Protein AF-A0A7C5BER9-F1 (afdb_monomer_lite)

Secondary structure (DSSP, 8-state):
--HHHHHHHHHHHTS--PSSP---HHHHHHHHHHHHHTT--EEEEEEETTEEEEEE----SS-SS-----

Radius of gyration: 14.13 Å; chains: 1; bounding box: 30×29×32 Å

Foldseek 3Di:
DDPVVVVLVVVLVPPPQDPVGDACPVNQVSVVVVCVVVVWDWDWDDPDVRRIDIGTDDDDPDDPDDDDDD

pLDDT: mean 91.59, std 7.07, range [63.62, 97.38]

Structure (mmCIF, N/CA/C/O backbone):
data_AF-A0A7C5BER9-F1
#
_entry.id   AF-A0A7C5BER9-F1
#
loop_
_atom_site.group_PDB
_atom_site.id
_atom_site.type_symbol
_atom_site.label_atom_id
_atom_site.label_alt_id
_atom_site.label_comp_id
_atom_site.label_asym_id
_atom_site.label_entity_id
_atom_site.label_seq_id
_atom_site.pdbx_PDB_ins_code
_atom_site.Cartn_x
_atom_site.Cartn_y
_atom_site.Cartn_z
_atom_site.occupancy
_atom_site.B_iso_or_equiv
_atom_site.auth_seq_id
_atom_site.auth_comp_id
_atom_site.auth_asym_id
_atom_site.auth_atom_id
_atom_site.pdbx_PDB_model_num
ATOM 1 N N . MET A 1 1 ? -12.211 -18.066 7.004 1.00 63.62 1 MET A N 1
ATOM 2 C CA . MET A 1 1 ? -11.130 -17.227 6.434 1.00 63.62 1 MET A CA 1
ATOM 3 C C . MET A 1 1 ? -11.756 -16.110 5.601 1.00 63.62 1 MET A C 1
ATOM 5 O O . MET A 1 1 ? -12.690 -16.398 4.860 1.00 63.62 1 MET A O 1
ATOM 9 N N . ASN A 1 2 ? -11.324 -14.853 5.761 1.00 91.44 2 ASN A N 1
ATOM 10 C CA . ASN A 1 2 ? -11.926 -13.706 5.065 1.00 91.44 2 ASN A CA 1
ATOM 11 C C . ASN A 1 2 ? -11.606 -13.770 3.554 1.00 91.44 2 ASN A C 1
ATOM 13 O O . ASN A 1 2 ? -10.444 -13.673 3.160 1.00 91.44 2 ASN A O 1
ATOM 17 N N . LYS A 1 3 ? -12.633 -13.958 2.710 1.00 95.56 3 LYS A N 1
ATOM 18 C CA . LYS A 1 3 ? -12.479 -14.128 1.253 1.00 95.56 3 LYS A CA 1
ATOM 19 C C . LYS A 1 3 ? -11.886 -12.8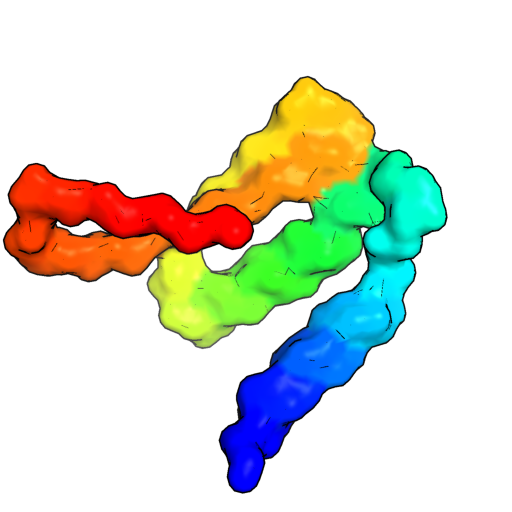90 0.569 1.00 95.56 3 LYS A C 1
ATOM 21 O O . LYS A 1 3 ? -11.183 -13.046 -0.424 1.00 95.56 3 LYS A O 1
ATOM 26 N N . GLU A 1 4 ? -12.148 -11.690 1.080 1.00 93.94 4 GLU A N 1
ATOM 27 C CA . GLU A 1 4 ? -11.607 -10.441 0.528 1.00 93.94 4 GLU A CA 1
ATOM 28 C C . GLU A 1 4 ? -10.111 -10.324 0.802 1.00 93.94 4 GLU A C 1
ATOM 30 O O . GLU A 1 4 ? -9.341 -10.057 -0.117 1.00 93.94 4 GLU A O 1
ATOM 35 N N . LEU A 1 5 ? -9.691 -10.632 2.034 1.00 95.81 5 LEU A N 1
ATOM 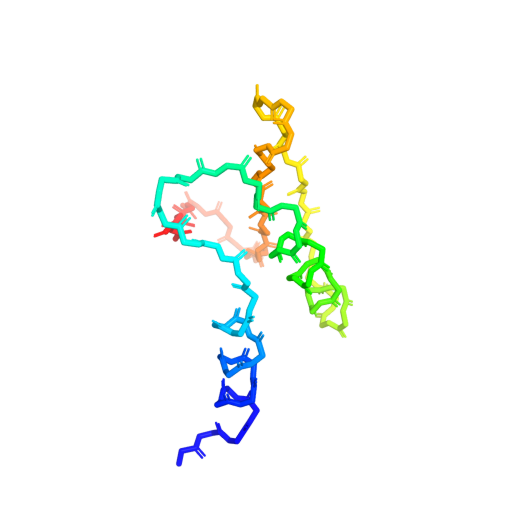36 C CA . LEU A 1 5 ? -8.278 -10.660 2.414 1.00 95.81 5 LEU A CA 1
ATOM 37 C C . LEU A 1 5 ? -7.489 -11.659 1.559 1.00 95.81 5 LEU A C 1
ATOM 39 O O . LEU A 1 5 ? -6.422 -11.328 1.047 1.00 95.81 5 LEU A O 1
ATOM 43 N N . VAL A 1 6 ? -8.030 -12.867 1.369 1.00 97.19 6 VAL A N 1
ATOM 44 C CA . VAL A 1 6 ? -7.390 -13.898 0.537 1.00 97.19 6 VAL A CA 1
ATOM 45 C C . VAL A 1 6 ? -7.256 -13.425 -0.910 1.00 97.19 6 VAL A C 1
ATOM 47 O O . VAL A 1 6 ? -6.185 -13.572 -1.491 1.00 97.19 6 VAL A O 1
ATOM 50 N N . LYS A 1 7 ? -8.304 -12.819 -1.483 1.00 96.50 7 LYS A N 1
ATOM 51 C CA . LYS A 1 7 ? -8.258 -12.276 -2.848 1.00 96.50 7 LYS A CA 1
ATOM 52 C C . LYS A 1 7 ? -7.230 -11.154 -2.983 1.00 96.50 7 LYS A C 1
ATOM 54 O O . LYS A 1 7 ? -6.442 -11.185 -3.921 1.00 96.50 7 LYS A O 1
ATOM 59 N N . LEU A 1 8 ? -7.206 -10.204 -2.046 1.00 96.25 8 LEU A N 1
ATOM 60 C CA . LEU A 1 8 ? -6.241 -9.103 -2.047 1.00 96.25 8 LEU A CA 1
ATOM 61 C C . LEU A 1 8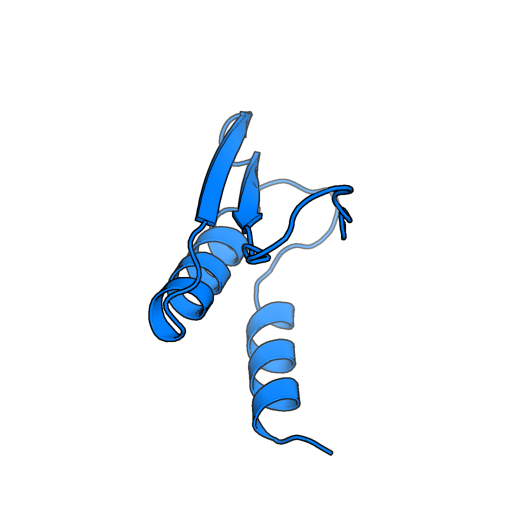 ? -4.805 -9.631 -2.000 1.00 96.25 8 LEU A C 1
ATOM 63 O O . LEU A 1 8 ? -3.978 -9.232 -2.818 1.00 96.25 8 LEU A O 1
ATOM 67 N N . LEU A 1 9 ? -4.530 -10.565 -1.085 1.00 96.31 9 LEU A N 1
ATOM 68 C CA . LEU A 1 9 ? -3.219 -11.191 -0.956 1.00 96.31 9 LEU A CA 1
ATOM 69 C C . LEU A 1 9 ? -2.827 -11.930 -2.240 1.00 96.31 9 LEU A C 1
ATOM 71 O O . LEU A 1 9 ? -1.736 -11.715 -2.755 1.00 96.31 9 LEU A O 1
ATOM 75 N N . GLN A 1 10 ? -3.722 -12.755 -2.792 1.00 96.75 10 GLN A N 1
ATOM 76 C CA . GLN A 1 10 ? -3.479 -13.488 -4.037 1.00 96.75 10 GLN A CA 1
ATOM 77 C C . GLN A 1 10 ? -3.203 -12.558 -5.223 1.00 96.75 10 GLN A C 1
ATOM 79 O O . GLN A 1 10 ? -2.338 -12.863 -6.041 1.00 96.75 10 GLN A O 1
ATOM 84 N N . SER A 1 11 ? -3.926 -11.443 -5.338 1.00 96.62 11 SER A N 1
ATOM 85 C CA . SER A 1 11 ? -3.678 -10.441 -6.376 1.00 96.62 11 SER A CA 1
ATOM 86 C C . SER A 1 11 ? -2.325 -9.759 -6.195 1.00 96.62 11 SER A C 1
ATOM 88 O O . SER A 1 11 ? -1.622 -9.569 -7.182 1.00 96.62 11 SER A O 1
ATOM 90 N N . LEU A 1 12 ? -1.947 -9.438 -4.953 1.00 95.56 12 LEU A N 1
ATOM 91 C CA . LEU A 1 12 ? -0.683 -8.776 -4.641 1.00 95.56 12 LEU A CA 1
ATOM 92 C C . LEU A 1 12 ? 0.525 -9.673 -4.950 1.00 95.56 12 LEU A C 1
ATOM 94 O O . LEU A 1 12 ? 1.418 -9.243 -5.671 1.00 95.56 12 LEU A O 1
ATOM 98 N N . ILE A 1 13 ? 0.536 -10.925 -4.476 1.00 93.94 13 ILE A N 1
ATOM 99 C CA . ILE A 1 13 ? 1.686 -11.839 -4.649 1.00 93.94 13 ILE A CA 1
ATOM 100 C C . ILE A 1 13 ? 1.902 -12.295 -6.100 1.00 93.94 13 ILE A C 1
ATOM 102 O O . ILE A 1 13 ? 2.969 -12.793 -6.434 1.00 93.94 13 ILE A O 1
ATOM 106 N N . ARG A 1 14 ? 0.895 -12.152 -6.973 1.00 94.69 14 ARG A N 1
ATOM 107 C CA . ARG A 1 14 ? 1.027 -12.427 -8.415 1.00 94.69 14 ARG A CA 1
ATOM 108 C C . ARG A 1 14 ? 1.778 -11.323 -9.159 1.00 94.69 14 ARG A C 1
ATOM 110 O O . ARG A 1 14 ? 2.140 -11.516 -10.319 1.00 94.69 14 ARG A O 1
ATOM 117 N N . ILE A 1 15 ? 1.968 -10.158 -8.542 1.00 94.00 15 ILE A N 1
ATOM 118 C CA . ILE A 1 15 ? 2.760 -9.080 -9.125 1.00 94.00 15 ILE A CA 1
ATOM 119 C C . ILE A 1 15 ? 4.231 -9.460 -8.970 1.00 94.00 15 ILE A C 1
ATOM 121 O O . ILE A 1 15 ? 4.722 -9.591 -7.856 1.00 94.00 15 ILE A O 1
ATOM 125 N N . SER A 1 16 ? 4.931 -9.611 -10.095 1.00 87.75 16 SER A N 1
ATOM 126 C CA . SER A 1 16 ? 6.373 -9.868 -10.108 1.00 87.75 16 SER A CA 1
ATOM 127 C C . SER A 1 16 ? 7.119 -8.751 -9.374 1.00 87.75 16 SER A C 1
ATOM 129 O O . SER A 1 16 ? 7.204 -7.630 -9.877 1.00 87.75 16 SER A O 1
ATOM 131 N N . SER A 1 17 ? 7.657 -9.071 -8.201 1.00 83.44 17 SER A N 1
ATOM 132 C CA . SER A 1 17 ? 8.460 -8.183 -7.351 1.00 83.44 17 SER A CA 1
ATOM 133 C C . SER A 1 17 ? 9.591 -8.953 -6.670 1.00 83.44 17 SER A C 1
ATOM 135 O O . SER A 1 17 ? 9.861 -8.788 -5.480 1.00 83.44 17 SER A O 1
ATOM 137 N N . GLU A 1 18 ? 10.170 -9.890 -7.410 1.00 79.19 18 GLU A N 1
ATOM 138 C CA . GLU A 1 18 ? 11.210 -10.780 -6.915 1.00 79.19 18 GLU A CA 1
ATOM 139 C C . GLU A 1 18 ? 12.502 -10.013 -6.619 1.00 79.19 18 GLU A C 1
ATOM 141 O O . GLU A 1 18 ? 12.764 -8.948 -7.181 1.00 79.19 18 GLU A O 1
ATOM 146 N N . ASN A 1 19 ? 13.316 -10.571 -5.723 1.00 75.38 19 ASN A N 1
ATOM 147 C CA . ASN A 1 19 ? 14.664 -10.079 -5.476 1.00 75.38 19 ASN A CA 1
ATOM 148 C C . ASN A 1 19 ? 15.634 -10.651 -6.532 1.00 75.38 19 ASN A C 1
ATOM 150 O O . ASN A 1 19 ? 15.516 -11.829 -6.864 1.00 75.38 19 ASN A O 1
ATOM 154 N N . PRO A 1 20 ? 16.638 -9.894 -7.010 1.00 75.00 20 PRO A N 1
ATOM 155 C CA . PRO A 1 20 ? 17.050 -8.580 -6.532 1.00 75.00 20 PRO A CA 1
ATOM 156 C C . PRO A 1 20 ? 16.018 -7.512 -6.888 1.00 75.00 20 PRO A C 1
ATOM 158 O O . PRO A 1 20 ? 15.419 -7.558 -7.961 1.00 75.00 20 PRO A O 1
ATOM 161 N N . PRO A 1 21 ? 15.787 -6.553 -5.982 1.00 71.44 21 PRO A N 1
ATOM 162 C CA . PRO A 1 21 ? 14.676 -5.638 -6.144 1.00 71.44 21 PRO A CA 1
ATOM 163 C C . PRO A 1 21 ? 15.004 -4.752 -7.360 1.00 71.44 21 PRO A C 1
ATOM 165 O O . PRO A 1 21 ? 16.182 -4.599 -7.706 1.00 71.44 21 PRO A O 1
ATOM 168 N N . GLY A 1 22 ? 14.028 -4.123 -8.016 1.00 76.62 22 GLY A N 1
ATOM 169 C CA . GLY A 1 22 ? 14.309 -3.451 -9.296 1.00 76.62 22 GLY A CA 1
ATOM 170 C C . GLY A 1 22 ? 13.264 -2.452 -9.755 1.00 76.62 22 GLY A C 1
ATOM 171 O O . GLY A 1 22 ? 13.628 -1.363 -10.203 1.00 76.62 22 GLY A O 1
ATOM 172 N N . ASP A 1 23 ? 11.998 -2.838 -9.631 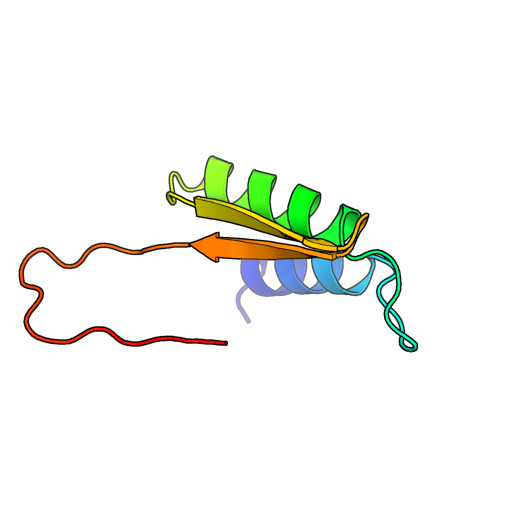1.00 88.12 23 ASP A N 1
ATOM 173 C CA . ASP A 1 23 ? 10.857 -2.052 -10.083 1.00 88.12 23 ASP A CA 1
ATOM 174 C C . ASP A 1 23 ? 9.598 -2.408 -9.278 1.00 88.12 23 ASP A C 1
ATOM 176 O O . ASP A 1 23 ? 8.893 -3.374 -9.573 1.00 88.12 23 ASP A O 1
ATOM 180 N N . GLU A 1 24 ? 9.302 -1.622 -8.244 1.00 92.38 24 GLU A N 1
ATOM 181 C CA . GLU A 1 24 ? 8.122 -1.812 -7.392 1.00 92.38 24 GLU A CA 1
ATOM 182 C C . GLU A 1 24 ? 6.889 -1.038 -7.907 1.00 92.38 24 GLU A C 1
ATOM 184 O O . GLU A 1 24 ? 5.832 -1.013 -7.266 1.00 92.38 24 GLU A O 1
ATOM 189 N N . THR A 1 25 ? 6.975 -0.427 -9.096 1.00 93.69 25 THR A N 1
ATOM 190 C CA . THR A 1 25 ? 5.941 0.472 -9.640 1.00 93.69 25 THR A CA 1
ATOM 191 C C . THR A 1 25 ? 4.585 -0.213 -9.778 1.00 93.69 25 THR A C 1
ATOM 193 O O . THR A 1 25 ? 3.552 0.380 -9.459 1.00 93.69 25 THR A O 1
ATOM 196 N N . LYS A 1 26 ? 4.564 -1.482 -10.207 1.00 94.44 26 LYS A N 1
ATOM 197 C CA . LYS A 1 26 ? 3.319 -2.255 -10.363 1.00 94.44 26 LYS A CA 1
ATOM 198 C C . LYS A 1 26 ? 2.632 -2.517 -9.023 1.00 94.44 26 LYS A C 1
ATOM 200 O O . LYS A 1 26 ? 1.411 -2.385 -8.942 1.00 94.44 26 LYS A O 1
ATOM 205 N N . ILE A 1 27 ? 3.404 -2.825 -7.977 1.00 95.31 27 ILE A N 1
ATOM 206 C CA . ILE A 1 27 ? 2.876 -2.991 -6.616 1.00 95.31 27 ILE A CA 1
ATOM 207 C C . ILE A 1 27 ? 2.285 -1.674 -6.128 1.00 95.31 27 ILE A C 1
ATOM 209 O O . ILE A 1 27 ? 1.146 -1.646 -5.659 1.00 95.31 27 ILE A O 1
ATOM 213 N N . VAL A 1 28 ? 3.024 -0.571 -6.276 1.00 95.88 28 VAL A N 1
ATOM 214 C CA . VAL A 1 28 ? 2.549 0.747 -5.842 1.00 95.88 28 VAL A CA 1
ATOM 215 C C . VAL A 1 28 ? 1.283 1.149 -6.588 1.00 95.88 28 VAL A C 1
ATOM 217 O O . VAL A 1 28 ? 0.346 1.623 -5.953 1.00 95.88 28 VAL A O 1
ATOM 220 N N . LEU A 1 29 ? 1.198 0.917 -7.901 1.00 96.06 29 LEU A N 1
ATOM 221 C CA . LEU A 1 29 ? -0.001 1.216 -8.685 1.00 96.06 29 LEU A CA 1
ATOM 222 C C . LEU A 1 29 ? -1.206 0.373 -8.241 1.00 96.06 29 LEU A C 1
ATOM 224 O O . LEU A 1 29 ? -2.309 0.906 -8.102 1.00 96.06 29 LEU A O 1
ATOM 228 N N . PHE A 1 30 ? -0.997 -0.918 -7.977 1.00 97.38 30 PHE A N 1
ATOM 229 C CA . PHE A 1 30 ? -2.037 -1.805 -7.463 1.00 97.38 30 PHE A CA 1
ATOM 230 C C . PHE A 1 30 ? -2.556 -1.326 -6.098 1.00 97.38 30 PHE A C 1
ATOM 232 O O . PHE A 1 30 ? -3.755 -1.083 -5.933 1.00 97.38 30 PHE A O 1
ATOM 239 N N . MET A 1 31 ? -1.652 -1.098 -5.143 1.00 97.31 31 MET A N 1
ATOM 240 C CA . MET A 1 31 ? -2.012 -0.673 -3.788 1.00 97.31 31 MET A CA 1
ATOM 241 C C . MET A 1 31 ? -2.606 0.737 -3.758 1.00 97.31 31 MET A C 1
ATOM 243 O O . MET A 1 31 ? -3.551 0.990 -3.015 1.00 97.31 31 MET A O 1
ATOM 247 N N . LYS A 1 32 ? -2.130 1.648 -4.613 1.00 96.75 32 LYS A N 1
ATOM 248 C CA . LYS A 1 32 ? -2.713 2.981 -4.821 1.00 96.75 32 LYS A CA 1
ATOM 249 C C . LYS A 1 32 ? -4.200 2.891 -5.168 1.00 96.75 32 LYS A C 1
ATOM 251 O O . 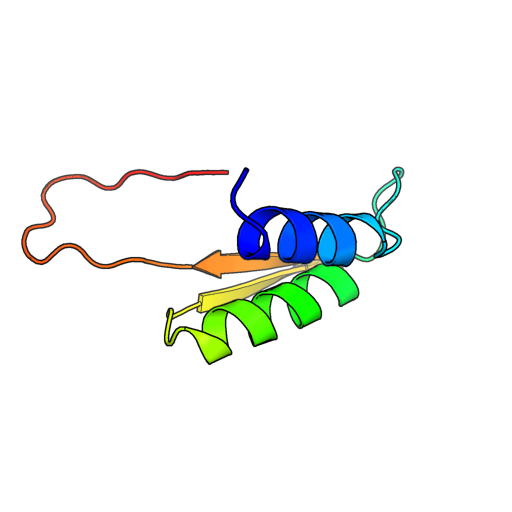LYS A 1 32 ? -5.012 3.626 -4.602 1.00 96.75 32 LYS A O 1
ATOM 256 N N . ASN A 1 33 ? -4.553 2.006 -6.100 1.00 96.88 33 ASN A N 1
ATOM 257 C CA . ASN A 1 33 ? -5.936 1.816 -6.532 1.00 96.88 33 ASN A CA 1
ATOM 258 C C . ASN A 1 33 ? -6.786 1.196 -5.418 1.00 96.88 33 ASN A C 1
ATOM 260 O O . ASN A 1 33 ? -7.895 1.672 -5.173 1.00 96.88 33 ASN A O 1
ATOM 264 N N . TYR A 1 34 ? -6.242 0.214 -4.694 1.00 97.06 34 TYR A N 1
ATOM 265 C CA . TYR A 1 34 ? -6.904 -0.370 -3.529 1.00 97.06 34 TYR A CA 1
ATOM 266 C C . TYR A 1 34 ? -7.190 0.683 -2.447 1.00 97.06 34 TYR A C 1
ATOM 268 O O . TYR A 1 34 ? -8.345 0.875 -2.074 1.00 97.06 34 TYR A O 1
ATOM 276 N N . LEU A 1 35 ? -6.184 1.450 -2.012 1.00 96.38 35 LEU A N 1
ATOM 277 C CA . LEU A 1 35 ? -6.358 2.496 -0.996 1.00 96.38 35 LEU A CA 1
ATOM 278 C C . LEU A 1 35 ? -7.345 3.583 -1.436 1.00 96.38 35 LEU A C 1
ATOM 280 O O . LEU A 1 35 ? -8.152 4.043 -0.630 1.00 96.38 35 LEU A O 1
ATOM 284 N N . LYS A 1 36 ? -7.322 3.962 -2.722 1.00 95.75 36 LYS A N 1
ATOM 285 C CA . LYS A 1 36 ? -8.299 4.898 -3.294 1.00 95.75 36 LYS A CA 1
ATOM 286 C C . LYS A 1 36 ? -9.725 4.346 -3.206 1.00 95.75 36 LYS A C 1
ATOM 288 O O . LYS A 1 36 ? -10.623 5.109 -2.869 1.00 95.75 36 LYS A O 1
ATOM 293 N N . SER A 1 37 ? -9.932 3.052 -3.467 1.00 95.75 37 SER A N 1
ATOM 294 C CA . SER A 1 37 ? -11.265 2.428 -3.414 1.00 95.75 37 SER A CA 1
ATOM 295 C C . SER A 1 37 ? -11.894 2.441 -2.016 1.00 95.75 37 SER A C 1
ATOM 297 O O . SER A 1 37 ? -13.114 2.487 -1.902 1.00 95.75 37 SER A O 1
ATOM 299 N N . ILE A 1 38 ? -11.068 2.481 -0.965 1.00 94.88 38 ILE A N 1
ATOM 300 C CA . ILE A 1 38 ? -11.502 2.548 0.439 1.00 94.88 38 ILE A CA 1
ATOM 301 C C . ILE A 1 38 ? -11.319 3.944 1.060 1.00 94.88 38 ILE A C 1
ATOM 303 O O . ILE A 1 38 ? -11.354 4.091 2.278 1.00 94.88 38 ILE A O 1
ATOM 307 N N . ASN A 1 39 ? -11.106 4.979 0.237 1.00 94.94 39 ASN A N 1
ATOM 308 C CA . ASN A 1 39 ? -10.928 6.375 0.660 1.00 94.94 39 ASN A CA 1
ATOM 309 C C . ASN A 1 39 ? -9.786 6.620 1.672 1.00 94.94 39 ASN A C 1
ATOM 311 O O . ASN A 1 39 ? -9.814 7.590 2.435 1.00 94.94 39 ASN A O 1
ATOM 315 N N . VAL A 1 40 ? -8.737 5.792 1.657 1.00 95.50 40 VAL A N 1
ATOM 316 C CA . VAL A 1 40 ? -7.547 5.995 2.495 1.00 95.50 40 VAL A CA 1
ATOM 317 C C . VAL A 1 40 ? -6.567 6.934 1.795 1.00 95.50 40 VAL A C 1
ATOM 319 O O . VAL A 1 40 ? -6.158 6.711 0.654 1.00 95.50 40 VAL A O 1
ATOM 322 N N . LYS A 1 41 ? -6.150 7.995 2.496 1.00 94.25 41 LYS A N 1
ATOM 323 C CA . LYS A 1 41 ? -5.154 8.946 1.984 1.00 94.25 41 LYS A CA 1
ATOM 324 C C . LYS A 1 41 ? -3.767 8.307 1.959 1.00 94.25 41 LYS A C 1
ATOM 326 O O . LYS A 1 41 ? -3.319 7.726 2.948 1.00 94.25 41 LYS A O 1
ATOM 331 N N . TYR A 1 42 ? -3.065 8.495 0.848 1.00 96.56 42 TYR A N 1
ATOM 332 C CA . TYR A 1 42 ? -1.704 8.01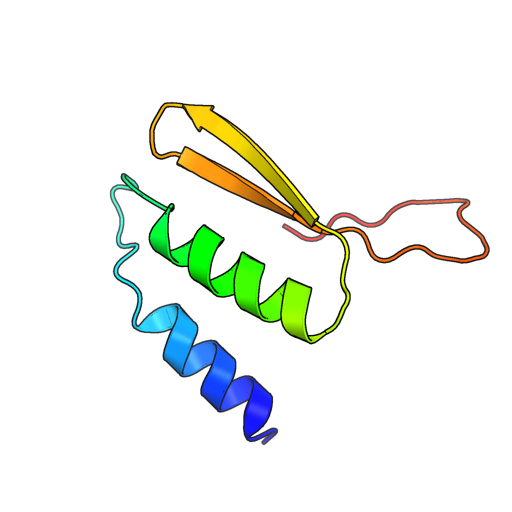2 0.650 1.00 96.56 42 TYR A CA 1
ATOM 333 C C . TYR A 1 42 ? -0.831 9.056 -0.049 1.00 96.56 42 TYR A C 1
ATOM 335 O O . TYR A 1 42 ? -1.327 10.016 -0.643 1.00 96.56 42 TYR A O 1
ATOM 343 N N . LYS A 1 43 ? 0.482 8.845 0.016 1.00 97.38 43 LYS A N 1
ATOM 344 C CA . LYS A 1 43 ? 1.514 9.563 -0.731 1.00 97.38 43 LYS A CA 1
ATOM 345 C C . LYS A 1 43 ? 2.496 8.559 -1.324 1.00 97.38 43 LYS A C 1
ATOM 347 O O . LYS A 1 43 ? 2.774 7.533 -0.708 1.00 97.38 43 LYS A O 1
ATOM 352 N N . ILE A 1 44 ? 3.005 8.869 -2.511 1.00 97.00 44 ILE A N 1
ATOM 353 C CA . ILE A 1 44 ? 4.059 8.095 -3.168 1.00 97.00 44 ILE A CA 1
ATOM 354 C C . ILE A 1 44 ? 5.351 8.900 -3.067 1.00 97.00 44 ILE A C 1
ATOM 356 O O . ILE A 1 44 ? 5.351 10.093 -3.368 1.00 97.00 44 ILE A O 1
ATOM 360 N N . TYR A 1 45 ? 6.424 8.248 -2.632 1.00 96.62 45 TYR A N 1
ATOM 361 C CA . TYR A 1 45 ? 7.759 8.823 -2.509 1.00 96.62 45 TYR A CA 1
ATOM 362 C C . TYR A 1 45 ? 8.731 8.004 -3.347 1.00 96.62 45 TYR A C 1
ATOM 364 O O . TYR A 1 45 ? 8.911 6.818 -3.087 1.00 96.62 45 TYR A O 1
ATOM 372 N N . GLU A 1 46 ? 9.371 8.621 -4.331 1.00 94.12 46 GLU A N 1
ATOM 373 C CA . GLU A 1 46 ? 10.324 7.942 -5.207 1.00 94.12 46 GLU A CA 1
ATOM 374 C C . GLU A 1 46 ? 11.748 8.368 -4.844 1.00 94.12 46 GLU A C 1
ATOM 376 O O . GLU A 1 46 ? 12.163 9.489 -5.122 1.00 94.12 46 GLU A O 1
ATOM 381 N N . PHE A 1 47 ? 12.484 7.483 -4.166 1.00 89.19 47 PHE A N 1
ATOM 382 C CA . PHE A 1 47 ? 13.870 7.758 -3.764 1.00 89.19 47 PHE A CA 1
ATOM 383 C C . PHE A 1 47 ? 14.847 7.607 -4.939 1.00 89.19 47 PHE A C 1
ATOM 385 O O . PHE A 1 47 ? 15.831 8.335 -5.049 1.00 89.19 47 PHE A O 1
ATOM 392 N N . LYS A 1 48 ? 14.562 6.657 -5.832 1.00 91.75 48 LYS A N 1
ATOM 393 C CA . LYS A 1 48 ? 15.304 6.388 -7.065 1.00 91.75 48 LYS A CA 1
ATOM 394 C C . LYS A 1 48 ? 14.302 6.018 -8.151 1.00 91.75 48 LYS A C 1
ATOM 396 O O . LYS A 1 48 ? 13.256 5.461 -7.834 1.00 91.75 48 LYS A O 1
ATOM 401 N N . LYS A 1 49 ? 14.649 6.275 -9.414 1.00 91.69 49 LYS A N 1
ATOM 402 C CA . LYS A 1 49 ? 13.847 5.864 -10.573 1.00 91.69 49 LYS A CA 1
ATOM 403 C C . LYS A 1 49 ? 13.386 4.407 -10.436 1.00 91.69 49 LYS A C 1
ATOM 405 O O . LYS A 1 49 ? 14.226 3.526 -10.236 1.00 91.69 49 LYS A O 1
ATOM 410 N N . ASN A 1 50 ? 12.079 4.189 -10.569 1.00 91.06 50 ASN A N 1
ATOM 411 C CA . ASN A 1 50 ? 11.391 2.900 -10.446 1.00 91.06 50 ASN A CA 1
ATOM 412 C C . ASN A 1 50 ? 11.454 2.272 -9.041 1.00 91.06 50 ASN A C 1
ATOM 414 O O . ASN A 1 50 ? 11.148 1.095 -8.896 1.00 91.06 50 ASN A O 1
ATOM 418 N N . ARG A 1 51 ? 11.804 3.046 -8.001 1.00 92.50 51 ARG A N 1
ATOM 419 C CA . ARG A 1 51 ? 11.813 2.619 -6.588 1.00 92.50 51 ARG A CA 1
ATOM 420 C C . ARG A 1 51 ? 10.831 3.423 -5.729 1.00 92.50 51 ARG A C 1
ATOM 422 O O . ARG A 1 51 ? 11.260 4.159 -4.828 1.00 92.50 51 ARG A O 1
ATOM 429 N N . PRO A 1 52 ? 9.520 3.367 -6.022 1.00 94.88 52 PRO A N 1
ATOM 430 C CA . PRO A 1 52 ? 8.526 4.099 -5.256 1.00 94.88 52 PRO A CA 1
ATOM 431 C C . PRO A 1 52 ? 8.185 3.395 -3.935 1.00 94.88 52 PRO A C 1
ATOM 433 O O . PRO A 1 52 ? 7.920 2.198 -3.893 1.00 94.88 52 PRO A O 1
ATOM 436 N N . ASN A 1 53 ? 8.075 4.178 -2.866 1.00 94.56 53 ASN A N 1
ATOM 437 C CA . ASN A 1 53 ? 7.417 3.800 -1.618 1.00 94.56 53 ASN A CA 1
ATOM 438 C C . ASN A 1 53 ? 5.997 4.375 -1.590 1.00 94.56 53 ASN A C 1
ATOM 440 O O . ASN A 1 53 ? 5.782 5.529 -1.968 1.00 94.56 53 ASN A O 1
ATOM 444 N N . LEU A 1 54 ? 5.032 3.605 -1.087 1.00 96.50 54 LEU A N 1
ATOM 445 C CA . LEU A 1 54 ? 3.658 4.052 -0.861 1.00 96.50 54 LEU A CA 1
ATOM 446 C C . LEU A 1 54 ? 3.401 4.161 0.644 1.00 96.50 54 LEU A C 1
ATOM 448 O O . LEU A 1 54 ? 3.403 3.160 1.351 1.00 96.50 54 LEU A O 1
ATOM 452 N N . VAL A 1 55 ? 3.144 5.373 1.128 1.00 97.19 55 VAL A N 1
ATOM 453 C CA . VAL A 1 55 ? 2.882 5.644 2.548 1.00 97.19 55 VAL A CA 1
ATOM 454 C C . VAL A 1 55 ? 1.432 6.074 2.710 1.00 97.19 55 VAL A C 1
ATOM 456 O O . VAL A 1 55 ? 0.996 7.035 2.076 1.00 97.19 55 VAL A O 1
ATOM 459 N N . CYS A 1 56 ? 0.682 5.396 3.575 1.00 96.62 56 CYS A N 1
ATOM 460 C CA . CYS A 1 56 ? -0.690 5.765 3.918 1.00 96.62 56 CYS A CA 1
ATOM 461 C C . CYS A 1 56 ? -0.794 6.240 5.368 1.00 96.62 56 CYS A C 1
ATOM 463 O O . CYS A 1 56 ? 0.031 5.891 6.210 1.00 96.62 56 CYS A O 1
ATOM 465 N N . ILE A 1 57 ? -1.788 7.085 5.651 1.00 91.56 57 ILE A N 1
ATOM 466 C CA . ILE A 1 57 ? -2.027 7.601 7.002 1.00 91.56 57 ILE A CA 1
ATOM 467 C C . ILE A 1 57 ? -3.497 7.409 7.349 1.00 91.56 57 ILE A C 1
ATOM 469 O O . ILE A 1 57 ? -4.376 8.004 6.722 1.00 91.56 57 ILE A O 1
ATOM 473 N N . ILE A 1 58 ? -3.742 6.641 8.407 1.00 91.69 58 ILE A N 1
ATOM 474 C CA . ILE A 1 58 ? -5.032 6.582 9.090 1.00 91.69 58 ILE A CA 1
ATOM 475 C C . ILE A 1 58 ? -4.962 7.585 10.241 1.00 91.69 58 ILE A C 1
ATOM 477 O O . ILE A 1 58 ? -4.126 7.462 11.137 1.00 91.69 58 ILE A O 1
ATOM 481 N N . LYS A 1 59 ? -5.783 8.636 10.179 1.00 88.88 59 LYS A N 1
ATOM 482 C CA . LYS A 1 59 ? -5.794 9.675 11.214 1.00 88.88 59 LYS A CA 1
ATOM 483 C C . LYS A 1 59 ? -6.559 9.180 12.439 1.00 88.88 59 LYS A C 1
ATOM 485 O O . LYS A 1 59 ? -7.663 8.671 12.302 1.00 88.88 59 LYS A O 1
ATOM 490 N N . SER A 1 60 ? -5.982 9.392 13.616 1.00 88.38 60 SER A N 1
ATOM 491 C CA . SER A 1 60 ? -6.719 9.361 14.880 1.00 88.38 60 SER A CA 1
ATOM 492 C C . SER A 1 60 ? -7.296 10.748 15.156 1.00 88.38 60 SER A C 1
ATOM 494 O O . SER A 1 60 ? -6.657 11.752 14.833 1.00 88.38 60 SER A O 1
ATOM 496 N N . GLU A 1 61 ? -8.466 10.802 15.786 1.00 87.00 61 GLU A N 1
ATOM 497 C CA . GLU A 1 61 ? -9.051 12.043 16.308 1.00 87.00 61 GLU A CA 1
ATOM 498 C C . GLU A 1 61 ? -8.183 12.643 17.426 1.00 87.00 61 GLU A C 1
ATOM 500 O O . GLU A 1 61 ? -8.042 13.858 17.524 1.00 87.00 61 GLU A O 1
ATOM 505 N N . ASN A 1 62 ? -7.514 11.787 18.209 1.00 84.06 62 ASN A N 1
ATOM 506 C CA . ASN A 1 62 ? -6.673 12.168 19.341 1.00 84.06 62 ASN A CA 1
ATOM 507 C C . ASN A 1 62 ? -5.248 11.621 19.163 1.00 84.06 62 ASN A C 1
ATOM 509 O O . ASN A 1 62 ? -4.920 10.501 19.558 1.00 84.06 62 ASN A O 1
ATOM 513 N N . SER A 1 63 ? -4.373 12.415 18.546 1.00 73.88 63 SER A N 1
ATOM 514 C CA . SER A 1 63 ? -2.991 12.027 18.236 1.00 73.88 63 SER A CA 1
ATOM 515 C C . SER A 1 63 ? -1.999 12.534 19.296 1.00 73.88 63 SER A C 1
ATOM 517 O O . SER A 1 63 ? -1.478 13.640 19.167 1.00 73.88 63 SER A O 1
ATOM 519 N N . LYS A 1 64 ? -1.661 11.709 20.303 1.00 82.06 64 LYS A N 1
ATOM 520 C CA . LYS A 1 64 ? -0.501 11.953 21.201 1.00 82.06 64 LYS A CA 1
ATOM 521 C C . LYS A 1 64 ? 0.769 11.198 20.783 1.00 82.06 64 LYS A C 1
ATOM 523 O O . LYS A 1 64 ? 1.872 11.643 21.081 1.00 82.06 64 LYS A O 1
ATOM 528 N N . LYS A 1 65 ? 0.627 10.059 20.097 1.00 89.69 65 LYS A N 1
ATOM 529 C CA . LYS A 1 65 ? 1.723 9.215 19.587 1.00 89.69 65 LYS A CA 1
ATOM 530 C C . LYS A 1 65 ? 1.343 8.659 18.213 1.00 89.69 65 LYS A C 1
ATOM 532 O O . LYS A 1 65 ? 0.159 8.559 17.898 1.00 89.69 65 LYS A O 1
ATOM 537 N N . ARG A 1 66 ? 2.343 8.306 17.402 1.00 90.75 66 ARG A N 1
ATOM 538 C CA . ARG A 1 66 ? 2.167 7.719 16.064 1.00 90.75 66 ARG A CA 1
ATOM 539 C C . ARG A 1 66 ? 2.753 6.310 16.043 1.00 90.75 66 ARG A C 1
ATOM 541 O O . ARG A 1 66 ? 3.842 6.114 16.573 1.00 90.75 66 ARG A O 1
ATOM 548 N N . LEU A 1 67 ? 2.043 5.370 15.424 1.00 92.50 67 LEU A N 1
ATOM 549 C CA . LEU A 1 67 ? 2.538 4.027 15.128 1.00 92.50 67 LEU A CA 1
ATOM 550 C C . LEU A 1 67 ? 2.921 3.966 13.650 1.00 92.50 67 LEU A C 1
ATOM 552 O O . LEU A 1 67 ? 2.136 4.376 12.796 1.00 92.50 67 LEU A O 1
ATOM 556 N N . LEU A 1 68 ? 4.119 3.465 13.367 1.00 94.81 68 LEU A N 1
ATOM 557 C CA . LEU A 1 68 ? 4.563 3.148 12.018 1.00 94.81 68 LEU A CA 1
ATOM 558 C C . LEU A 1 68 ? 4.540 1.627 11.856 1.00 94.81 68 LEU A C 1
ATOM 560 O O . LEU A 1 68 ? 5.109 0.918 12.681 1.00 94.81 68 LEU A O 1
ATOM 564 N N . LEU A 1 69 ? 3.874 1.155 10.805 1.00 94.06 69 LEU A N 1
ATOM 565 C CA . LEU A 1 69 ? 3.901 -0.236 10.363 1.00 94.06 69 LEU A CA 1
ATOM 566 C C . LEU A 1 69 ? 4.632 -0.258 9.019 1.00 94.06 69 LEU A C 1
ATOM 568 O O . LEU A 1 69 ? 4.220 0.459 8.103 1.00 94.06 69 LEU A O 1
ATOM 572 N N . THR A 1 70 ? 5.719 -1.021 8.936 1.00 88.56 70 THR A N 1
ATOM 573 C CA . THR A 1 70 ? 6.554 -1.183 7.735 1.00 88.56 70 THR A CA 1
ATOM 574 C C . THR A 1 70 ? 6.711 -2.645 7.390 1.00 88.56 70 THR A C 1
ATOM 576 O O . THR A 1 70 ? 6.902 -3.421 8.354 1.00 88.56 70 THR A O 1
#

Sequence (70 aa):
MNKELVKLLQSLIRISSENPPGDETKIVLFMKNYLKSINVKYKIYEFKKNRPNLVCIIKSENSKKRLLLT